Protein AF-A0A1B7N942-F1 (afdb_monomer)

pLDDT: mean 79.58, std 12.72, range [40.47, 92.31]

Radius of gyration: 12.48 Å; Cα contacts (8 Å, |Δi|>4): 55; chains: 1; bounding box: 38×21×33 Å

Structure (mmCIF, N/CA/C/O backbone):
data_AF-A0A1B7N942-F1
#
_entry.id   AF-A0A1B7N942-F1
#
loop_
_atom_site.group_PDB
_atom_site.id
_atom_site.type_symbol
_atom_site.label_atom_id
_atom_site.label_alt_id
_atom_site.label_comp_id
_ato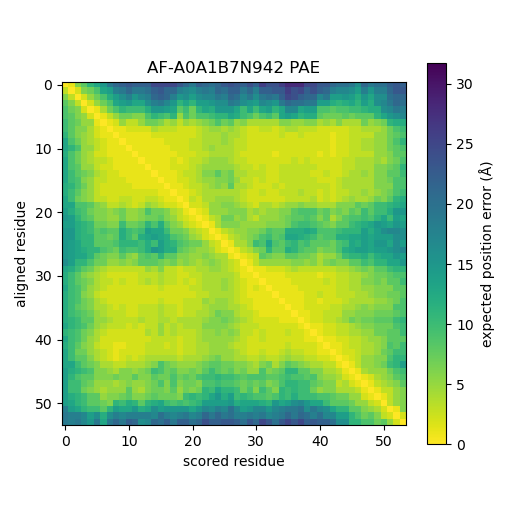m_site.label_asym_id
_atom_site.label_entity_id
_atom_site.label_seq_id
_atom_site.pdbx_PDB_ins_code
_atom_site.Cartn_x
_atom_site.Cartn_y
_atom_site.Cartn_z
_atom_site.occupancy
_atom_site.B_iso_or_equiv
_atom_site.auth_seq_id
_atom_site.auth_comp_id
_atom_site.auth_asym_id
_atom_site.auth_atom_id
_atom_site.pdbx_PDB_model_num
ATOM 1 N N . GLU A 1 1 ? 2.152 3.733 -21.334 1.00 40.47 1 GLU A N 1
ATOM 2 C CA . GLU A 1 1 ? 1.653 3.554 -19.951 1.00 40.47 1 GLU A CA 1
ATOM 3 C C . GLU A 1 1 ? 2.791 3.236 -18.989 1.00 40.47 1 GLU A C 1
ATOM 5 O O . GLU A 1 1 ? 3.419 2.188 -19.102 1.00 40.47 1 GLU A O 1
ATOM 10 N N . GLN A 1 2 ? 3.090 4.128 -18.041 1.00 47.31 2 GLN A N 1
ATOM 11 C CA . GLN A 1 2 ? 3.955 3.773 -16.914 1.00 47.31 2 GLN A CA 1
ATOM 12 C C . GLN A 1 2 ? 3.170 2.801 -16.031 1.00 47.31 2 GLN A C 1
ATOM 14 O O . GLN A 1 2 ? 2.283 3.223 -15.290 1.00 47.31 2 GLN A O 1
ATOM 19 N N . LYS A 1 3 ? 3.463 1.497 -16.131 1.00 48.72 3 LYS A N 1
ATOM 20 C CA . LYS A 1 3 ? 2.968 0.485 -15.189 1.00 48.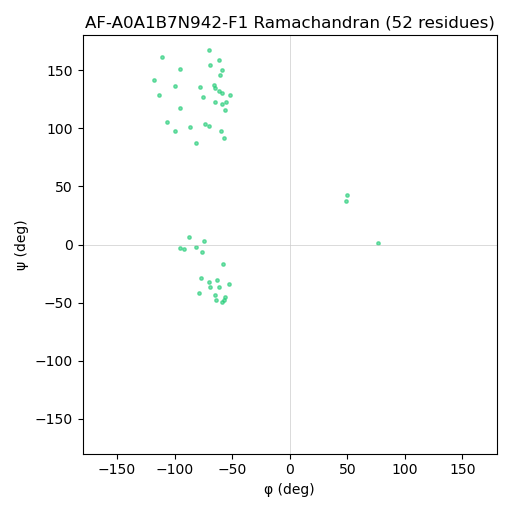72 3 LYS A CA 1
ATOM 21 C C . LYS A 1 3 ? 3.425 0.896 -13.789 1.00 48.72 3 LYS A C 1
ATOM 23 O O . LYS A 1 3 ? 4.538 0.564 -13.382 1.0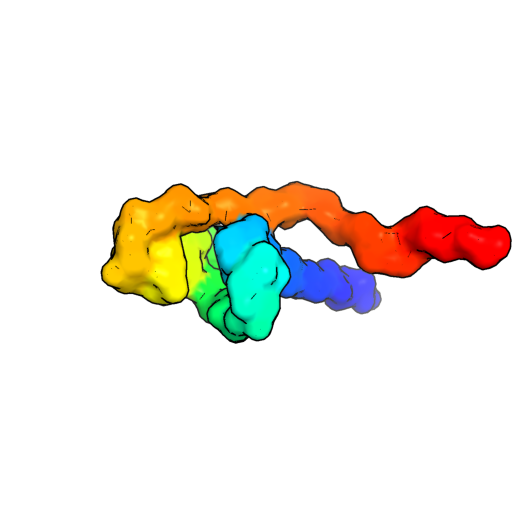0 48.72 3 LYS A O 1
ATOM 28 N N . LYS A 1 4 ? 2.595 1.651 -13.059 1.00 55.00 4 LYS A N 1
ATOM 29 C CA . LYS A 1 4 ? 2.802 1.942 -11.638 1.00 55.00 4 LYS A C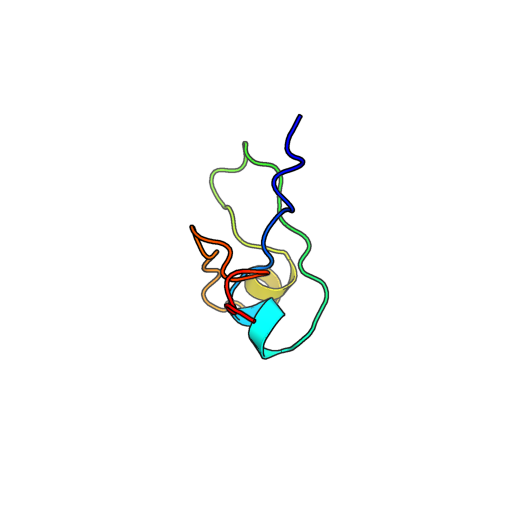A 1
ATOM 30 C C . LYS A 1 4 ? 2.811 0.593 -10.934 1.00 55.00 4 LYS A C 1
ATOM 32 O O . LYS A 1 4 ? 1.764 -0.004 -10.709 1.00 55.00 4 LYS A O 1
ATOM 37 N N . GLN A 1 5 ? 4.005 0.065 -10.676 1.00 60.47 5 GLN A N 1
ATOM 38 C CA . GLN A 1 5 ? 4.159 -1.201 -9.977 1.00 60.47 5 GLN A CA 1
ATOM 39 C C . GLN A 1 5 ? 3.419 -1.088 -8.646 1.00 60.47 5 GLN A C 1
ATOM 41 O O . GLN A 1 5 ? 3.705 -0.193 -7.850 1.00 60.47 5 GLN A O 1
ATOM 46 N N . ALA A 1 6 ? 2.464 -1.986 -8.418 1.00 70.88 6 ALA A N 1
ATOM 47 C CA . ALA A 1 6 ? 1.730 -2.048 -7.168 1.00 70.88 6 ALA A CA 1
ATOM 48 C C . ALA A 1 6 ? 2.725 -2.203 -6.003 1.00 70.88 6 ALA A C 1
ATOM 50 O O . ALA A 1 6 ? 3.468 -3.184 -5.926 1.00 70.88 6 ALA A O 1
ATOM 51 N N . LEU A 1 7 ? 2.795 -1.206 -5.117 1.00 82.88 7 LEU A N 1
ATOM 52 C CA . LEU A 1 7 ? 3.752 -1.222 -4.010 1.00 82.88 7 LEU A CA 1
ATOM 53 C C . LEU A 1 7 ? 3.289 -2.205 -2.927 1.00 82.88 7 LEU A C 1
ATOM 55 O O . LEU A 1 7 ? 2.181 -2.093 -2.422 1.00 82.88 7 LEU A O 1
ATOM 59 N N . ALA A 1 8 ? 4.120 -3.147 -2.497 1.00 89.44 8 ALA A N 1
ATOM 60 C CA . ALA A 1 8 ? 3.788 -3.945 -1.313 1.00 89.44 8 ALA A CA 1
ATOM 61 C C . ALA A 1 8 ? 3.600 -3.042 -0.073 1.00 89.44 8 ALA A C 1
ATOM 63 O O . ALA A 1 8 ? 4.235 -1.986 0.020 1.00 89.44 8 ALA A O 1
ATOM 64 N N . CYS A 1 9 ? 2.748 -3.447 0.876 1.00 90.75 9 CYS A N 1
ATOM 65 C CA . CYS A 1 9 ? 2.622 -2.739 2.152 1.00 90.75 9 CYS A CA 1
ATOM 66 C C . CYS A 1 9 ? 3.950 -2.765 2.926 1.00 90.75 9 CYS A C 1
ATOM 68 O O . CYS A 1 9 ? 4.802 -3.629 2.691 1.00 90.75 9 CYS A O 1
ATOM 70 N N . LEU A 1 10 ? 4.126 -1.826 3.857 1.00 90.69 10 LEU A N 1
ATOM 71 C CA . LEU A 1 10 ? 5.350 -1.685 4.648 1.00 90.69 10 LEU A CA 1
ATOM 72 C C . LEU A 1 10 ? 5.700 -2.982 5.388 1.00 90.69 10 LEU A C 1
ATOM 74 O O . LEU A 1 10 ? 6.823 -3.462 5.261 1.00 90.69 10 LEU A O 1
ATOM 78 N N . PHE A 1 11 ? 4.713 -3.620 6.024 1.00 92.25 11 PHE A N 1
ATOM 79 C CA . PHE A 1 11 ? 4.891 -4.900 6.713 1.00 92.25 11 PHE A CA 1
ATOM 80 C C . PHE A 1 11 ? 5.428 -6.004 5.788 1.00 92.25 11 PHE A C 1
ATOM 82 O O . PHE A 1 11 ? 6.384 -6.702 6.124 1.00 92.25 11 PHE A O 1
ATOM 89 N N . CYS A 1 12 ? 4.839 -6.161 4.597 1.00 92.31 12 CYS A N 1
ATOM 90 C CA . CYS A 1 12 ? 5.283 -7.184 3.652 1.00 92.31 12 CYS A CA 1
ATOM 91 C C . CYS A 1 12 ? 6.657 -6.857 3.044 1.00 92.31 12 CYS A C 1
ATOM 93 O O . CYS A 1 12 ? 7.426 -7.781 2.784 1.00 92.31 12 CYS A O 1
ATOM 95 N N . ARG A 1 13 ? 6.994 -5.568 2.853 1.00 90.50 13 ARG A N 1
ATOM 96 C CA . ARG A 1 13 ? 8.340 -5.142 2.420 1.00 90.50 13 ARG A CA 1
ATOM 97 C C . ARG A 1 13 ? 9.396 -5.481 3.462 1.00 90.50 13 ARG A C 1
ATOM 99 O O . ARG A 1 13 ? 10.430 -6.032 3.102 1.00 90.50 13 ARG A O 1
ATOM 106 N N . GLU A 1 14 ? 9.134 -5.161 4.724 1.00 90.00 14 GLU A N 1
ATOM 107 C CA . GLU A 1 14 ? 10.062 -5.388 5.833 1.00 90.00 14 GLU A CA 1
ATOM 108 C C . GLU A 1 14 ? 10.308 -6.882 6.057 1.00 90.00 14 GLU A C 1
ATOM 110 O O . GLU A 1 14 ? 11.447 -7.331 6.147 1.00 90.00 14 GLU A O 1
ATOM 115 N N . ARG A 1 15 ? 9.236 -7.679 6.019 1.00 90.25 15 ARG A N 1
ATOM 116 C CA . ARG A 1 15 ? 9.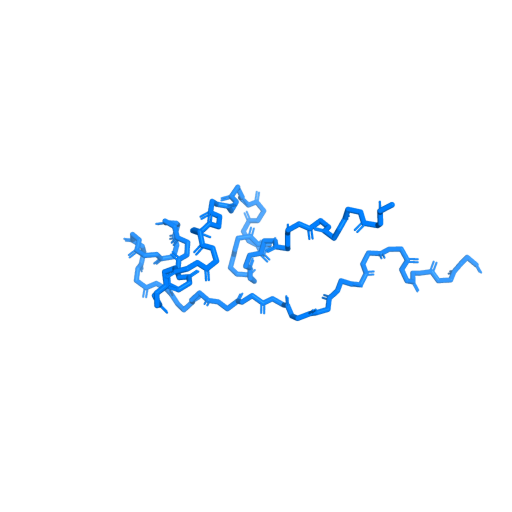296 -9.142 6.143 1.00 90.25 15 ARG A CA 1
ATOM 117 C C . ARG A 1 15 ? 9.776 -9.849 4.869 1.00 90.25 15 ARG A C 1
ATOM 119 O O . ARG A 1 15 ? 9.943 -11.062 4.901 1.00 90.25 15 ARG A O 1
ATOM 126 N N . LYS A 1 16 ? 9.962 -9.123 3.758 1.00 91.44 16 LYS A N 1
ATOM 127 C CA . LYS A 1 16 ? 10.299 -9.656 2.423 1.00 91.44 16 LYS A CA 1
ATOM 128 C C . LYS A 1 16 ? 9.379 -10.802 1.973 1.00 91.44 16 LYS A C 1
ATOM 130 O O . LYS A 1 16 ? 9.831 -11.796 1.414 1.00 91.44 16 LYS A O 1
ATOM 135 N N . ILE A 1 17 ? 8.078 -10.650 2.210 1.00 91.31 17 ILE A N 1
ATOM 136 C CA . ILE A 1 17 ? 7.042 -11.624 1.833 1.00 91.31 17 ILE A CA 1
ATOM 137 C C . ILE A 1 17 ? 6.145 -11.084 0.716 1.00 91.31 17 ILE A C 1
ATOM 139 O O . ILE A 1 17 ? 6.049 -9.874 0.496 1.00 91.31 17 ILE A O 1
ATOM 143 N N . ALA A 1 18 ? 5.437 -11.987 0.035 1.00 88.94 18 ALA A N 1
ATOM 144 C CA . ALA A 1 18 ? 4.450 -11.619 -0.974 1.00 88.94 18 ALA A CA 1
ATOM 145 C C . ALA A 1 18 ? 3.305 -10.787 -0.364 1.00 88.94 18 ALA A C 1
ATOM 147 O O . ALA A 1 18 ? 2.719 -11.156 0.657 1.00 88.94 18 ALA A O 1
ATOM 148 N N . CYS A 1 19 ? 2.972 -9.671 -1.017 1.00 89.81 19 CYS A N 1
ATOM 149 C CA . CYS A 1 19 ? 1.867 -8.797 -0.635 1.00 89.81 19 CYS A CA 1
ATOM 150 C C . CYS A 1 19 ? 0.713 -8.965 -1.627 1.00 89.81 19 CYS A C 1
ATOM 152 O O . CYS A 1 19 ? 0.787 -8.480 -2.755 1.00 89.81 19 CYS A O 1
ATOM 154 N N . GLY A 1 20 ? -0.352 -9.647 -1.205 1.00 84.94 20 GLY A N 1
ATOM 155 C CA . GLY A 1 20 ? -1.602 -9.707 -1.962 1.00 84.94 20 GLY A CA 1
ATOM 156 C C . GLY A 1 20 ? -2.434 -8.457 -1.697 1.00 84.94 20 GLY A C 1
ATOM 157 O O . GLY A 1 20 ? -3.228 -8.459 -0.756 1.00 84.94 20 GLY A O 1
ATOM 158 N N . ARG A 1 21 ? -2.208 -7.382 -2.468 1.00 78.44 21 ARG A N 1
ATOM 159 C CA . ARG A 1 21 ? -3.050 -6.175 -2.408 1.00 78.44 21 ARG A CA 1
ATOM 160 C C . ARG A 1 21 ? -4.503 -6.549 -2.737 1.00 78.44 21 ARG A C 1
ATOM 162 O O . ARG A 1 21 ? -4.711 -7.206 -3.758 1.00 78.44 21 ARG A O 1
ATOM 169 N N . PRO A 1 22 ? -5.485 -6.136 -1.921 1.00 77.38 22 PRO A N 1
ATOM 170 C CA . PRO A 1 22 ? -6.889 -6.264 -2.283 1.00 77.38 22 PRO A CA 1
ATOM 171 C C . PRO A 1 22 ? -7.234 -5.290 -3.421 1.00 77.38 22 PRO A C 1
ATOM 173 O O . PRO A 1 22 ? -6.443 -4.413 -3.781 1.00 77.38 22 PRO A O 1
ATOM 176 N N . SER A 1 23 ? -8.405 -5.470 -4.032 1.00 72.88 23 SER A N 1
ATOM 177 C CA . SER A 1 23 ? -8.858 -4.610 -5.130 1.00 72.88 23 SER A C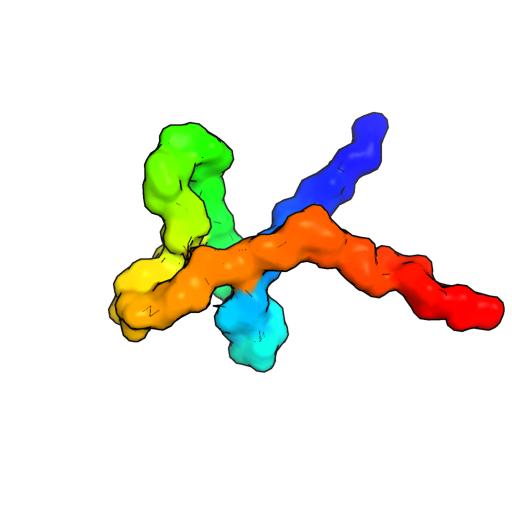A 1
ATOM 178 C C . SER A 1 23 ? -8.979 -3.151 -4.682 1.00 72.88 23 SER A C 1
ATOM 180 O O . SER A 1 23 ? -9.412 -2.888 -3.564 1.00 72.88 23 SER A O 1
ATOM 182 N N . ALA A 1 24 ? -8.695 -2.197 -5.572 1.00 67.75 24 ALA A N 1
ATOM 183 C CA . ALA A 1 24 ? -8.772 -0.761 -5.273 1.00 67.75 24 ALA A CA 1
ATOM 184 C C . ALA A 1 24 ? -10.163 -0.282 -4.795 1.00 67.75 24 ALA A C 1
ATOM 186 O O . ALA A 1 24 ? -10.259 0.791 -4.212 1.00 67.75 24 ALA A O 1
ATOM 187 N N . HIS A 1 25 ? -11.213 -1.076 -5.017 1.00 68.25 25 HIS A N 1
ATOM 188 C CA . HIS A 1 25 ? -12.592 -0.765 -4.646 1.00 68.25 25 HIS A CA 1
ATOM 189 C C . HIS A 1 25 ? -13.004 -1.289 -3.261 1.00 68.25 25 HIS A C 1
ATOM 191 O O . HIS A 1 25 ? -14.129 -1.025 -2.845 1.00 68.25 25 HIS A O 1
ATOM 197 N N . SER A 1 26 ? -12.151 -2.032 -2.539 1.00 68.88 26 SER A N 1
ATOM 198 C CA . SER A 1 26 ? -12.499 -2.422 -1.170 1.00 68.88 26 SER A CA 1
ATOM 199 C C . SER A 1 26 ? -12.268 -1.247 -0.212 1.00 68.88 26 SER A C 1
ATOM 201 O O . SER A 1 26 ? -11.219 -0.596 -0.285 1.00 68.88 26 SER A O 1
ATOM 203 N N . PRO A 1 27 ? -13.216 -0.975 0.705 1.00 70.31 27 PRO A N 1
ATOM 204 C CA . PRO A 1 27 ? -13.020 0.029 1.751 1.00 70.31 27 PRO A CA 1
ATOM 205 C C . PRO A 1 27 ? -11.832 -0.353 2.646 1.00 70.31 27 PRO A C 1
ATOM 207 O O . PRO A 1 27 ? -11.018 0.493 3.011 1.00 70.31 27 PRO A O 1
ATOM 210 N N . ASP A 1 28 ? -11.664 -1.652 2.899 1.00 71.81 28 ASP A N 1
ATOM 211 C CA . ASP A 1 28 ? -10.498 -2.201 3.574 1.00 71.81 28 ASP A CA 1
ATOM 212 C C . ASP A 1 28 ? -9.380 -2.496 2.574 1.00 71.81 28 ASP A C 1
ATOM 214 O O . ASP A 1 28 ? -9.370 -3.525 1.898 1.00 71.81 28 ASP A O 1
ATOM 218 N N . GLN A 1 29 ? -8.385 -1.614 2.509 1.00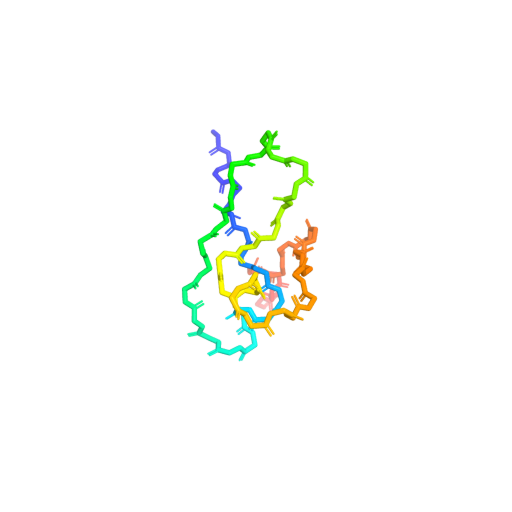 79.75 29 GLN A N 1
ATOM 219 C CA . GLN A 1 29 ? -7.170 -1.813 1.704 1.00 79.75 29 GLN A CA 1
ATOM 220 C C . GLN A 1 29 ? -6.199 -2.844 2.322 1.00 79.75 29 GLN A C 1
ATOM 222 O O . GLN A 1 29 ? -5.114 -3.104 1.798 1.00 79.75 29 GLN A O 1
ATOM 227 N N . THR A 1 30 ? -6.562 -3.474 3.436 1.00 87.19 30 THR A N 1
ATOM 228 C CA . THR A 1 30 ? -5.711 -4.400 4.190 1.00 87.19 30 THR A CA 1
ATOM 229 C C . THR A 1 30 ? -5.386 -5.669 3.391 1.00 87.19 30 THR A C 1
ATOM 231 O O . THR A 1 30 ? -6.274 -6.416 2.997 1.00 87.19 30 THR A O 1
ATOM 234 N N . CYS A 1 31 ? -4.098 -5.969 3.180 1.00 89.94 31 CYS A N 1
ATOM 235 C CA . CYS A 1 31 ? -3.698 -7.225 2.533 1.00 89.94 31 CYS A CA 1
ATOM 236 C C . CYS A 1 31 ? -3.966 -8.447 3.426 1.00 89.94 31 CYS A C 1
ATOM 238 O O . CYS A 1 31 ? -3.894 -8.359 4.656 1.00 89.94 31 CYS A O 1
ATOM 240 N N . ASN A 1 32 ? -4.147 -9.622 2.814 1.00 88.75 32 ASN A N 1
ATOM 241 C CA . ASN A 1 32 ? -4.410 -10.881 3.531 1.00 88.75 32 ASN A CA 1
ATOM 242 C C . ASN A 1 32 ? -3.372 -11.191 4.626 1.00 88.75 32 ASN A C 1
ATOM 244 O O . ASN A 1 32 ? -3.713 -11.727 5.680 1.00 88.75 32 ASN A O 1
ATOM 248 N N . GLN A 1 33 ? -2.104 -10.822 4.411 1.00 90.38 33 GLN A N 1
ATOM 249 C CA . GLN A 1 33 ? -1.028 -11.068 5.375 1.00 90.38 33 GLN A CA 1
ATOM 250 C C . GLN A 1 33 ? -1.155 -10.226 6.643 1.00 90.38 33 GLN A C 1
ATOM 252 O O . GLN A 1 33 ? -0.822 -10.718 7.723 1.00 90.38 33 GLN A O 1
ATOM 257 N N . CYS A 1 34 ? -1.609 -8.981 6.506 1.00 91.12 34 CYS A N 1
ATOM 258 C CA . CYS A 1 34 ? -1.853 -8.082 7.624 1.00 91.12 34 CYS A CA 1
ATOM 259 C C . CYS A 1 34 ? -3.184 -8.413 8.304 1.00 91.12 34 CYS A C 1
ATOM 261 O O . CYS A 1 34 ? -3.212 -8.491 9.528 1.00 91.12 34 CYS A O 1
ATOM 263 N N . ALA A 1 35 ? -4.236 -8.709 7.531 1.00 88.75 35 ALA A N 1
ATOM 264 C CA . ALA A 1 35 ? -5.553 -9.081 8.050 1.00 88.75 35 ALA A CA 1
ATOM 265 C C . ALA A 1 35 ? -5.483 -10.326 8.950 1.00 88.75 35 ALA A C 1
ATOM 267 O O . ALA A 1 35 ? -5.921 -10.294 10.097 1.00 88.75 35 ALA A O 1
ATOM 268 N N . ARG A 1 36 ? -4.830 -11.401 8.481 1.00 90.00 36 ARG A N 1
ATOM 269 C CA . ARG A 1 36 ? -4.669 -12.647 9.256 1.00 90.00 36 ARG A CA 1
ATOM 270 C C . ARG A 1 36 ? -3.865 -12.468 10.541 1.00 90.00 36 ARG A C 1
ATOM 272 O O . ARG A 1 36 ? -4.080 -13.200 11.498 1.00 90.00 36 ARG A O 1
ATOM 279 N N . ARG A 1 37 ? -2.920 -11.526 10.552 1.00 89.56 37 ARG A N 1
ATOM 280 C CA . ARG A 1 37 ? -2.048 -11.246 11.702 1.00 89.56 37 ARG A CA 1
ATOM 281 C C . ARG A 1 37 ? -2.562 -10.101 12.576 1.00 89.56 37 ARG A C 1
ATOM 283 O O . ARG A 1 37 ? -1.920 -9.793 13.570 1.00 89.56 37 ARG A O 1
ATOM 290 N N . ARG A 1 38 ? -3.675 -9.463 12.186 1.00 87.81 38 ARG A N 1
ATOM 291 C CA . ARG A 1 38 ? -4.215 -8.229 12.784 1.00 87.81 38 ARG A CA 1
ATOM 292 C C . ARG A 1 38 ? -3.158 -7.128 12.955 1.00 87.81 38 ARG A C 1
ATOM 294 O O . ARG A 1 38 ? -3.160 -6.396 13.937 1.00 87.81 38 ARG A O 1
ATOM 301 N N . MET A 1 39 ? -2.246 -7.019 11.990 1.00 89.25 39 MET A N 1
ATOM 302 C CA . MET A 1 39 ? -1.199 -5.993 11.972 1.00 89.25 39 MET A CA 1
ATOM 303 C C . MET A 1 39 ? -1.633 -4.800 11.123 1.00 89.25 39 MET A C 1
ATOM 305 O O . MET A 1 39 ? -2.349 -4.968 10.133 1.00 89.25 39 MET A O 1
ATOM 309 N N . LYS A 1 40 ? -1.133 -3.604 11.452 1.00 87.56 40 LYS A N 1
ATOM 310 C CA . LYS A 1 40 ? -1.387 -2.386 10.671 1.00 87.56 40 LYS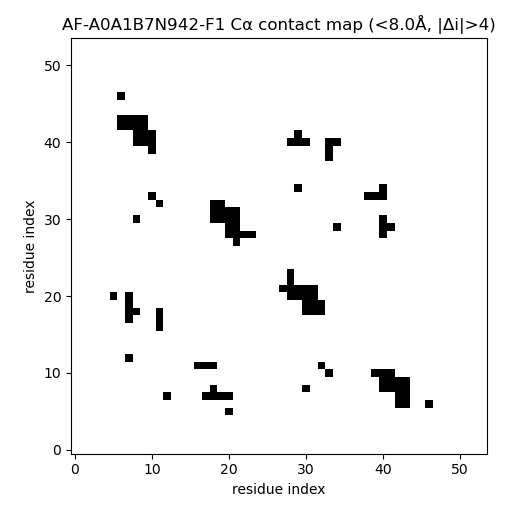 A CA 1
ATOM 311 C C . LYS A 1 40 ? -0.906 -2.566 9.224 1.00 87.56 40 LYS A C 1
ATOM 313 O O . LYS A 1 40 ? 0.273 -2.829 8.977 1.00 87.56 40 LYS A O 1
ATOM 318 N N . CYS A 1 41 ? -1.821 -2.437 8.262 1.00 90.19 41 CYS A N 1
ATOM 319 C CA . CYS A 1 41 ? -1.512 -2.527 6.838 1.00 90.19 41 CYS A CA 1
ATOM 320 C C . CYS A 1 41 ? -1.396 -1.132 6.236 1.00 90.19 41 CYS A C 1
ATOM 322 O O . CYS A 1 41 ? -2.393 -0.522 5.869 1.00 90.19 41 CYS A O 1
ATOM 324 N N . GLU A 1 42 ? -0.168 -0.645 6.114 1.00 88.75 42 GLU A N 1
ATOM 325 C CA . GLU A 1 42 ? 0.109 0.673 5.550 1.00 88.75 42 GLU A CA 1
ATOM 326 C C . GLU A 1 42 ? 0.857 0.527 4.224 1.00 88.75 42 GLU A C 1
ATOM 328 O O . GLU A 1 42 ? 1.846 -0.208 4.136 1.00 88.75 42 GLU A O 1
ATOM 333 N N . TYR A 1 43 ? 0.368 1.183 3.171 1.00 86.62 43 TYR A N 1
ATOM 334 C CA . TYR A 1 43 ? 1.027 1.182 1.868 1.00 86.62 43 TYR A CA 1
ATOM 335 C C . TYR A 1 43 ? 1.819 2.466 1.674 1.00 86.62 43 TYR A C 1
ATOM 337 O O . TYR A 1 43 ? 1.286 3.543 1.928 1.00 86.62 43 TYR A O 1
ATOM 345 N N . PRO A 1 44 ? 3.053 2.378 1.156 1.00 85.75 44 PRO A N 1
ATOM 346 C CA . PRO A 1 44 ? 3.774 3.571 0.755 1.00 85.75 44 PRO A CA 1
ATOM 347 C C . PRO A 1 44 ? 3.062 4.229 -0.434 1.00 85.75 44 PRO A C 1
ATOM 349 O O . PRO A 1 44 ? 2.636 3.549 -1.373 1.00 85.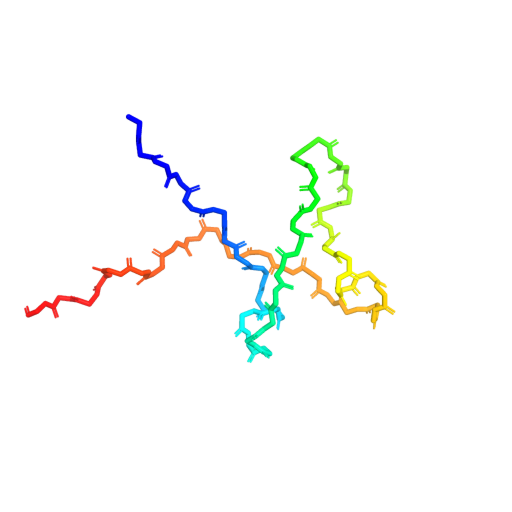75 44 PRO A O 1
ATOM 352 N N . THR A 1 45 ? 2.956 5.553 -0.383 1.00 81.31 45 THR A N 1
ATOM 353 C CA . THR A 1 45 ? 2.438 6.405 -1.464 1.00 81.31 45 THR A CA 1
ATOM 354 C C . THR A 1 45 ? 3.469 6.593 -2.575 1.00 81.31 45 THR A C 1
ATOM 356 O O . THR A 1 45 ? 3.109 6.711 -3.745 1.00 81.31 45 THR A O 1
ATOM 359 N N . GLU A 1 46 ? 4.756 6.539 -2.227 1.00 80.38 46 GLU A N 1
ATOM 360 C CA . GLU A 1 46 ? 5.868 6.792 -3.138 1.00 80.38 46 GLU A CA 1
ATOM 361 C C . GLU A 1 46 ? 6.774 5.569 -3.318 1.00 80.38 46 GLU A C 1
ATOM 363 O O . GLU A 1 46 ? 7.093 4.829 -2.382 1.00 80.38 46 GLU A O 1
ATOM 368 N N . SER A 1 47 ? 7.242 5.372 -4.552 1.00 77.00 47 SER A N 1
ATOM 369 C CA . SER A 1 47 ? 8.279 4.393 -4.868 1.00 77.00 47 SER A CA 1
ATOM 370 C C . SER A 1 47 ? 9.643 5.074 -4.879 1.00 77.00 47 SER A C 1
ATOM 372 O O . SER A 1 47 ? 9.911 5.907 -5.737 1.00 77.00 47 SER A O 1
ATOM 374 N N . ARG A 1 48 ? 10.548 4.655 -3.987 1.00 77.94 48 ARG A N 1
ATOM 375 C CA . ARG A 1 48 ? 11.967 5.063 -4.029 1.00 77.94 48 ARG A CA 1
ATOM 376 C C . ARG A 1 48 ? 12.842 4.159 -4.908 1.00 77.94 48 ARG A C 1
ATOM 378 O O . ARG A 1 48 ? 14.063 4.293 -4.915 1.00 77.94 48 ARG A O 1
ATOM 385 N N . ARG A 1 49 ? 12.250 3.200 -5.635 1.00 73.81 49 ARG A N 1
ATOM 386 C CA . ARG A 1 49 ? 13.010 2.363 -6.581 1.00 73.81 49 ARG A CA 1
ATOM 387 C C . ARG A 1 49 ? 13.558 3.230 -7.714 1.00 73.81 49 ARG A C 1
ATOM 389 O O . ARG A 1 49 ? 12.823 4.038 -8.262 1.00 73.81 49 ARG A O 1
ATOM 396 N N . GLY A 1 50 ? 14.830 3.034 -8.060 1.00 73.56 50 GLY A N 1
ATOM 397 C CA . GLY A 1 50 ? 15.495 3.760 -9.149 1.00 73.56 50 GLY A CA 1
ATOM 398 C C . GLY A 1 50 ? 15.900 5.202 -8.824 1.00 73.56 50 GLY A C 1
ATOM 399 O O . GLY A 1 50 ? 16.475 5.852 -9.683 1.00 73.56 50 GLY A O 1
ATOM 400 N N . GLN A 1 51 ? 15.653 5.690 -7.601 1.00 71.19 51 GLN A N 1
ATOM 401 C CA . GLN A 1 51 ? 16.023 7.050 -7.174 1.00 71.19 51 GLN A CA 1
ATOM 402 C C . GLN A 1 51 ? 17.492 7.185 -6.738 1.00 71.19 51 GLN A C 1
ATOM 404 O O . GLN A 1 51 ? 17.931 8.273 -6.373 1.00 71.19 51 GLN A O 1
ATOM 409 N N . HIS A 1 52 ? 18.267 6.095 -6.742 1.00 69.56 52 HIS A N 1
ATOM 410 C CA . HIS A 1 52 ? 19.695 6.183 -6.460 1.00 69.56 52 HIS A CA 1
ATOM 411 C C . HIS A 1 52 ? 20.382 6.796 -7.684 1.00 69.56 52 HIS A C 1
ATOM 413 O O . HIS A 1 52 ? 20.537 6.120 -8.704 1.00 69.56 52 HIS A O 1
ATOM 419 N N . LYS A 1 53 ? 20.754 8.081 -7.591 1.00 65.25 53 LYS A N 1
ATOM 420 C CA . LYS A 1 53 ? 21.667 8.704 -8.558 1.00 65.25 53 LYS A CA 1
ATOM 421 C C . LYS A 1 53 ? 22.914 7.817 -8.655 1.00 65.25 53 LYS A C 1
ATOM 423 O O . LYS A 1 53 ? 23.443 7.391 -7.625 1.00 65.25 53 LYS A O 1
ATOM 428 N N . ARG A 1 54 ? 23.288 7.460 -9.885 1.00 62.09 54 ARG A N 1
ATOM 429 C CA . ARG A 1 54 ? 24.632 6.950 -10.167 1.00 62.09 54 ARG A CA 1
ATOM 430 C C . ARG A 1 54 ? 25.629 8.089 -10.038 1.00 62.09 54 ARG A C 1
ATOM 432 O O . ARG A 1 54 ? 25.215 9.235 -10.327 1.00 62.09 54 ARG A O 1
#

Nearest PDB structures (foldseek):
  2er8-assembly1_B  TM=7.477E-01  e=9.790E-02  Saccharomyces cerevisiae
  2er8-assembly2_C  TM=7.165E-01  e=2.393E-01  Saccharomyces cerevisiae
  2er8-assembly1_A  TM=6.850E-01  e=2.563E-01  Saccharomyces cerevisiae

Foldseek 3Di:
DPPPPQFAWPVCVVVVHDWDQDDPPDPDRATPVCVVVVHDGHGDPDDCPPVDDD

Solvent-accessible surface area (backbone atoms only — not comparable to full-atom values): 3685 Å² total; per-residue (Å²): 131,86,78,76,72,84,65,53,30,51,61,30,56,75,70,71,47,90,56,59,72,51,63,94,85,45,92,66,66,51,24,62,74,26,58,79,66,73,44,84,62,48,63,66,93,70,82,73,77,85,67,73,80,129

Sequence (54 aa):
EQKKQALACLFCRERKIACGRPSAHSPDQTCNQCARRRMKCEYPTESRRGQHKR

InterPro domains:
  IPR001138 Zn(2)Cys(6) fungal-type DNA-binding domain [PF00172] (8-49)
  IPR001138 Zn(2)Cys(6) fungal-type DNA-binding domain [PS00463] (8-41)
  IPR001138 Zn(2)Cys(6) fungal-type DNA-binding domain [PS50048] (8-43)
  IPR036864 Zn(2)-C6 fungal-type DNA-binding domain superfamily [G3DSA:4.10.240.10] (1-54)
  IPR036864 Zn(2)-C6 fungal-type DNA-binding domain superfamily [SSF57701] (3-51)

Organism: NCBI:txid1314800

Mean predicted aligned error: 6.93 Å

Secondary structure (DSSP, 8-state):
------PPPHHHHHTT----PPPTT-S----HHHHHHT------SS--TT----